Protein AF-A0A958MEL2-F1 (afdb_monomer_lite)

pLDDT: mean 71.87, std 17.43, range [33.09, 93.06]

Secondary structure (DSSP, 8-state):
---------------------PPPTTEEEE-EEEEEEEEEEE---PPTT--PPPEEEEEEEEEESS--SEEEEEEEEEEETTTTEEEEEEEEEEE--TT------SSPPEEEEEEEEEEB---GGGEEEEETTS--EEPPEEPTT--

Radius of gyration: 22.07 Å; chains: 1; bounding box: 45×79×51 Å

Foldseek 3Di:
DDDDDDDDDPPPPPPPPPPDDDDDPQKDWWWFDDWAKEKAFAFDDDDPPDDGATFIKIKIKTFTPDQAPDKDKDWDWDADPVLRAIEIEITIMGRGDPPNDPRDPPDGDMDIDIDTRGGDDDDQQRYWYHTPPDPDIDGHDYDVHPD

Sequence (147 aa):
MKILIATLTILMSLSAFANNIPFEDGEFAMYATSGKAETFYKVPNCPAGSVCGAATTLTLTFNAGGCLDRVVTFDKVTYDYGEQIFNVYVTALNIQNKDSLVANCFAMPMVTKDIVLGQGYIPNEKVLVHFIGTNVVMTPQAGPGLN

Structure (mmCIF, N/CA/C/O backbone):
data_AF-A0A958MEL2-F1
#
_entry.id   AF-A0A958MEL2-F1
#
loop_
_atom_site.group_PDB
_atom_site.id
_atom_site.type_symbol
_atom_site.label_atom_id
_atom_site.label_alt_id
_atom_site.label_comp_id
_atom_site.label_asym_id
_atom_site.label_entity_id
_atom_site.label_seq_id
_atom_site.pdbx_PDB_ins_code
_atom_site.Cartn_x
_atom_site.Cartn_y
_atom_site.Cartn_z
_atom_site.occupancy
_atom_site.B_iso_or_equiv
_atom_site.auth_seq_id
_atom_site.auth_comp_id
_atom_site.auth_asym_id
_atom_site.auth_atom_id
_atom_site.pdbx_PDB_model_num
ATOM 1 N N . MET A 1 1 ? 2.336 64.802 25.767 1.00 36.34 1 MET A N 1
ATOM 2 C CA . MET A 1 1 ? 2.119 64.307 24.392 1.00 36.34 1 MET A CA 1
ATOM 3 C C . MET A 1 1 ? 2.005 62.788 24.462 1.00 36.34 1 MET A C 1
ATOM 5 O O . MET A 1 1 ? 2.990 62.140 24.779 1.00 36.34 1 MET A O 1
ATOM 9 N N . LYS A 1 2 ? 0.793 62.238 24.321 1.00 40.78 2 LYS A N 1
ATOM 10 C CA . LYS A 1 2 ? 0.514 60.793 24.292 1.00 40.78 2 LYS A CA 1
ATOM 11 C C . LYS A 1 2 ? 0.107 60.458 22.861 1.00 40.78 2 LYS A C 1
ATOM 13 O O . LYS A 1 2 ? -0.881 61.016 22.400 1.00 40.78 2 LYS A O 1
ATOM 18 N N . ILE A 1 3 ? 0.840 59.587 22.177 1.00 47.62 3 ILE A N 1
ATOM 19 C CA . ILE A 1 3 ? 0.375 58.981 20.926 1.00 47.62 3 ILE A CA 1
ATOM 20 C C . ILE A 1 3 ? 0.541 57.473 21.097 1.00 47.62 3 ILE A C 1
ATOM 22 O O . ILE A 1 3 ? 1.645 56.942 21.030 1.00 47.62 3 ILE A O 1
ATOM 26 N N . LEU A 1 4 ? -0.580 56.819 21.415 1.00 49.41 4 LEU A N 1
ATOM 27 C CA . LEU A 1 4 ? -0.762 55.383 21.249 1.00 49.41 4 LEU A CA 1
ATOM 28 C C . LEU A 1 4 ? -0.753 55.093 19.744 1.00 49.41 4 LEU A C 1
ATOM 30 O O . LEU A 1 4 ? -1.585 55.639 19.024 1.00 49.41 4 LEU A O 1
ATOM 34 N N . ILE A 1 5 ? 0.130 54.212 19.280 1.00 55.22 5 ILE A N 1
ATOM 35 C CA . ILE A 1 5 ? -0.001 53.582 17.964 1.00 55.22 5 ILE A CA 1
ATOM 36 C C . ILE A 1 5 ? -0.428 52.144 18.232 1.00 55.22 5 ILE A C 1
ATOM 38 O O . ILE A 1 5 ? 0.349 51.333 18.731 1.00 55.22 5 ILE A O 1
ATOM 42 N N . ALA A 1 6 ? -1.708 51.878 17.983 1.00 54.38 6 ALA A N 1
ATOM 43 C CA . ALA A 1 6 ? -2.306 50.563 18.106 1.00 54.38 6 ALA A CA 1
ATOM 44 C C . ALA A 1 6 ? -1.859 49.679 16.935 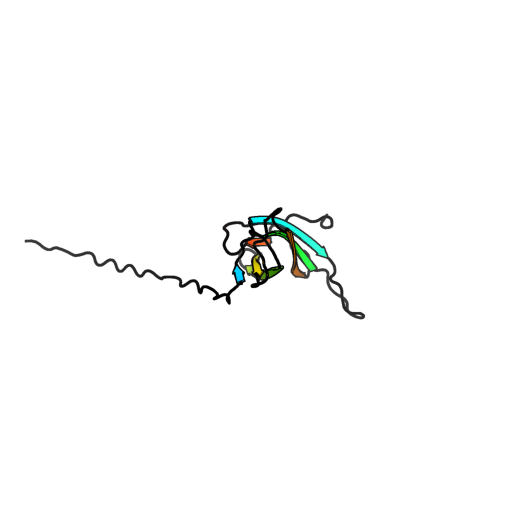1.00 54.38 6 ALA A C 1
ATOM 46 O O . ALA A 1 6 ? -2.044 50.007 15.764 1.00 54.38 6 ALA A O 1
ATOM 47 N N . THR A 1 7 ? -1.263 48.554 17.298 1.00 54.12 7 THR A N 1
ATOM 48 C CA . THR A 1 7 ? -0.967 47.376 16.491 1.00 54.12 7 THR A CA 1
ATOM 49 C C . THR A 1 7 ? -2.245 46.822 15.855 1.00 54.12 7 THR A C 1
ATOM 51 O O . THR A 1 7 ? -3.162 46.418 16.566 1.00 54.12 7 THR A O 1
ATOM 54 N N . LEU A 1 8 ? -2.294 46.757 14.521 1.00 46.03 8 LEU A N 1
ATOM 55 C CA . LEU A 1 8 ? -3.329 46.033 13.777 1.00 46.03 8 LEU A CA 1
ATOM 56 C C . LEU A 1 8 ? -2.683 44.840 13.062 1.00 46.03 8 LEU A C 1
ATOM 58 O O . LEU A 1 8 ? -2.354 44.889 11.880 1.00 46.03 8 LEU A O 1
ATOM 62 N N . THR A 1 9 ? -2.446 43.771 13.817 1.00 53.00 9 THR A N 1
ATOM 63 C CA . THR A 1 9 ? -2.054 42.460 13.293 1.00 53.00 9 THR A CA 1
ATOM 64 C C . THR A 1 9 ? -3.294 41.787 12.710 1.00 53.00 9 THR A C 1
ATOM 66 O O . THR A 1 9 ? -4.156 41.305 13.442 1.00 53.00 9 THR A O 1
ATOM 69 N N . ILE A 1 10 ? -3.404 41.762 11.383 1.00 50.97 10 ILE A N 1
ATOM 70 C CA . ILE A 1 10 ? -4.436 40.993 10.683 1.00 50.97 10 ILE A CA 1
ATOM 71 C C . ILE A 1 10 ? -3.984 39.524 10.674 1.00 50.97 10 ILE A C 1
ATOM 73 O O . ILE A 1 10 ? -3.216 39.103 9.811 1.00 50.97 10 ILE A O 1
ATOM 77 N N . LEU A 1 11 ? -4.435 38.743 11.661 1.00 46.75 11 LEU A N 1
ATOM 78 C CA . LEU A 1 11 ? -4.392 37.280 11.605 1.00 46.75 11 LEU A CA 1
ATOM 79 C C . LEU A 1 11 ? -5.500 36.813 10.649 1.00 46.75 11 LEU A C 1
ATOM 81 O O . LEU A 1 11 ? -6.657 36.685 11.043 1.00 46.75 11 LEU A O 1
ATOM 85 N N . MET A 1 12 ? -5.162 36.564 9.385 1.00 51.31 12 MET A N 1
ATOM 86 C CA . MET A 1 12 ? -6.011 35.752 8.512 1.00 51.31 12 MET A CA 1
ATOM 87 C C . MET A 1 12 ? -5.748 34.281 8.831 1.00 51.31 12 MET A C 1
ATOM 89 O O . MET A 1 12 ? -4.825 33.664 8.303 1.00 51.31 12 MET A O 1
ATOM 93 N N . SER A 1 13 ? -6.552 33.718 9.727 1.00 45.28 13 SER 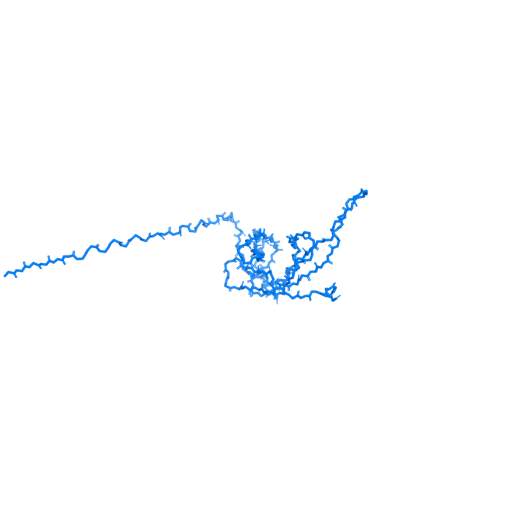A N 1
ATOM 94 C CA . SER A 1 13 ? -6.670 32.276 9.907 1.00 45.28 13 SER A CA 1
ATOM 95 C C . SER A 1 13 ? -7.370 31.685 8.681 1.00 45.28 13 SER A C 1
ATOM 97 O O . SER A 1 13 ? -8.595 31.655 8.593 1.00 45.28 13 SER A O 1
ATOM 99 N N . LEU A 1 14 ? -6.578 31.207 7.720 1.00 47.94 14 LEU A N 1
ATOM 100 C CA . LEU A 1 14 ? -7.022 30.240 6.718 1.00 47.94 14 LEU A CA 1
ATOM 101 C C . LEU A 1 14 ? -7.422 28.956 7.458 1.00 47.94 14 LEU A C 1
ATOM 103 O O . LEU A 1 14 ? -6.592 28.086 7.712 1.00 47.94 14 LEU A O 1
ATOM 107 N N . SER A 1 15 ? -8.688 28.841 7.851 1.00 47.88 15 SER A N 1
ATOM 108 C CA . SER A 1 15 ? -9.252 27.559 8.254 1.00 47.88 15 SER A CA 1
ATOM 109 C C . SER A 1 15 ? -9.337 26.688 7.003 1.00 47.88 15 SER A C 1
ATOM 111 O O . SER A 1 15 ? -10.230 26.858 6.173 1.00 47.88 15 SER A O 1
ATOM 113 N N . ALA A 1 16 ? -8.378 25.777 6.847 1.00 38.94 16 ALA A N 1
ATOM 114 C CA . ALA A 1 16 ? -8.520 24.647 5.946 1.00 38.94 16 ALA A CA 1
ATOM 115 C C . ALA A 1 16 ? -9.743 23.850 6.415 1.00 38.94 16 ALA A C 1
ATOM 117 O O . ALA A 1 16 ? -9.689 23.136 7.416 1.00 38.94 16 ALA A O 1
ATOM 118 N N . PHE A 1 17 ? -10.873 24.031 5.737 1.00 39.72 17 PHE A N 1
ATOM 119 C CA . PHE A 1 17 ? -12.044 23.197 5.948 1.00 39.72 17 PHE A CA 1
ATOM 120 C C . PHE A 1 17 ? -11.705 21.809 5.406 1.00 39.72 17 PHE A C 1
ATOM 122 O O . PHE A 1 17 ? -11.738 21.564 4.201 1.00 39.72 17 PHE A O 1
ATOM 129 N N . ALA A 1 18 ? -11.316 20.910 6.306 1.00 35.16 18 ALA A N 1
ATOM 130 C CA . ALA A 1 18 ? -11.341 19.488 6.031 1.00 35.16 18 ALA A CA 1
ATOM 131 C C . ALA A 1 18 ? -12.807 19.121 5.770 1.00 35.16 18 ALA A C 1
ATOM 133 O O . ALA A 1 18 ? -13.639 19.180 6.675 1.00 35.16 18 ALA A O 1
ATOM 134 N N . ASN A 1 19 ? -13.144 18.825 4.514 1.00 33.09 19 ASN A N 1
ATOM 135 C CA . ASN A 1 19 ? -14.449 18.277 4.176 1.00 33.09 19 ASN A CA 1
ATOM 136 C C . ASN A 1 19 ? -14.554 16.911 4.854 1.00 33.09 19 ASN A C 1
ATOM 138 O O . ASN A 1 19 ? -13.961 15.935 4.395 1.00 33.09 19 ASN A O 1
ATOM 142 N N . ASN A 1 20 ? -15.271 16.862 5.973 1.00 36.00 20 ASN A N 1
ATOM 143 C CA . ASN A 1 20 ? -15.660 15.604 6.585 1.00 36.00 20 ASN A CA 1
ATOM 144 C C . ASN A 1 20 ? -16.576 14.889 5.591 1.00 36.00 20 ASN A C 1
ATOM 146 O O . ASN A 1 20 ? -17.577 15.457 5.159 1.00 36.00 20 ASN A O 1
ATOM 150 N N . ILE A 1 21 ? -16.201 13.676 5.195 1.00 44.84 21 ILE A N 1
ATOM 151 C CA . ILE A 1 21 ? -17.038 12.814 4.362 1.00 44.84 21 ILE A CA 1
ATOM 152 C C . ILE A 1 21 ? -18.206 12.370 5.256 1.00 44.84 21 ILE A C 1
ATOM 154 O O . ILE A 1 21 ? -17.948 11.714 6.267 1.00 44.84 21 ILE A O 1
ATOM 158 N N . PRO A 1 22 ? -19.459 12.777 4.975 1.00 38.78 22 PRO A N 1
ATOM 159 C CA . PRO A 1 22 ? -20.600 12.321 5.750 1.00 38.78 22 PRO A CA 1
ATOM 160 C C . PRO A 1 22 ? -20.830 10.843 5.432 1.00 38.78 22 PRO A C 1
ATOM 162 O O . PRO A 1 22 ? -21.047 10.479 4.278 1.00 38.78 22 PRO A O 1
ATOM 165 N N . PHE A 1 23 ? -20.744 10.004 6.453 1.00 45.75 23 PHE A N 1
ATOM 166 C CA . PHE A 1 23 ? -21.077 8.590 6.372 1.00 45.75 23 PHE A CA 1
ATOM 167 C C . PHE A 1 23 ? -22.559 8.410 6.725 1.00 45.75 23 PHE A C 1
ATOM 169 O O . PHE A 1 23 ? -23.040 9.045 7.668 1.00 45.75 23 PHE A O 1
ATOM 176 N N . GLU A 1 24 ? -23.290 7.604 5.949 1.00 48.44 24 GLU A N 1
ATOM 177 C CA . GLU A 1 24 ? -24.659 7.204 6.304 1.00 48.44 24 GLU A CA 1
ATOM 178 C C . GLU A 1 24 ? -24.642 6.400 7.619 1.00 48.44 24 GLU A C 1
ATOM 180 O O . GLU A 1 24 ? -23.622 5.805 7.980 1.00 48.44 24 GLU A O 1
ATOM 185 N N . ASP A 1 25 ? -25.756 6.408 8.359 1.00 46.25 25 ASP A N 1
ATOM 186 C CA . ASP A 1 25 ? -25.884 5.737 9.659 1.00 46.25 25 ASP A CA 1
ATOM 187 C C . ASP A 1 25 ? -25.348 4.286 9.609 1.00 46.25 25 ASP A C 1
ATOM 189 O O . ASP A 1 25 ? -25.970 3.401 9.020 1.00 46.25 25 ASP A O 1
ATOM 193 N N . GLY A 1 26 ? -24.195 4.040 10.248 1.00 54.06 26 GLY A N 1
ATOM 194 C CA . GLY A 1 26 ? -23.557 2.717 10.359 1.00 54.06 26 GLY A CA 1
ATOM 195 C C . GLY A 1 26 ? -22.143 2.603 9.771 1.00 54.06 26 GLY A C 1
ATOM 196 O O . GLY A 1 26 ? -21.427 1.649 10.078 1.00 54.06 26 GLY A O 1
ATOM 197 N N . GLU A 1 27 ? -21.677 3.573 8.986 1.00 53.22 27 GLU A N 1
ATOM 198 C CA . GLU A 1 27 ? -20.309 3.555 8.455 1.00 53.22 27 GLU A CA 1
ATOM 199 C C . GLU A 1 27 ? -19.357 4.354 9.360 1.00 53.22 27 GLU A C 1
ATOM 201 O O . GLU A 1 27 ? -19.456 5.572 9.505 1.00 53.22 27 GLU A O 1
ATOM 206 N N . PHE A 1 28 ? -18.405 3.661 9.990 1.00 55.94 28 PHE A N 1
ATOM 207 C CA . PHE A 1 28 ? -17.366 4.289 10.805 1.00 55.94 28 PHE A CA 1
ATOM 208 C C . PHE A 1 28 ? -16.025 4.180 10.083 1.00 55.94 28 PHE A C 1
ATOM 210 O O . PHE A 1 28 ? -15.550 3.083 9.773 1.00 55.94 28 PHE A O 1
ATOM 217 N N . ALA A 1 29 ? -15.380 5.321 9.835 1.00 52.22 29 ALA A N 1
ATOM 218 C CA . ALA A 1 29 ? -14.023 5.331 9.308 1.00 52.22 29 ALA A CA 1
ATOM 219 C C . ALA A 1 29 ? -13.067 4.658 10.300 1.00 52.22 29 ALA A C 1
ATOM 221 O O . ALA A 1 29 ? -13.028 5.024 11.477 1.00 52.22 29 ALA A O 1
ATOM 222 N N . MET A 1 30 ? -12.298 3.675 9.827 1.00 60.56 30 MET A N 1
ATOM 223 C CA . MET A 1 30 ? -11.225 3.079 10.613 1.00 60.56 30 MET A CA 1
ATOM 224 C C . MET A 1 30 ? -9.880 3.602 10.146 1.00 60.56 30 MET A C 1
ATOM 226 O O . MET A 1 30 ? -9.670 4.016 9.007 1.00 60.56 30 MET A O 1
ATOM 230 N N . TYR A 1 31 ? -8.931 3.518 11.060 1.00 62.66 31 TYR A N 1
ATOM 231 C CA . TYR A 1 31 ? -7.550 3.848 10.790 1.00 62.66 31 TYR A CA 1
ATOM 232 C C . TYR A 1 31 ? -6.746 2.553 10.838 1.00 62.66 31 TYR A C 1
ATOM 234 O O . TYR A 1 31 ? -6.975 1.691 11.693 1.00 62.66 31 TYR A O 1
ATOM 242 N N . ALA A 1 32 ? -5.826 2.384 9.894 1.00 65.25 32 ALA A N 1
ATOM 243 C CA . ALA A 1 32 ? -4.859 1.301 9.978 1.00 65.25 32 ALA A CA 1
ATOM 244 C C . ALA A 1 32 ? -3.930 1.576 11.166 1.00 65.25 32 ALA A C 1
ATOM 246 O O . ALA A 1 32 ? -3.405 2.679 11.298 1.00 65.25 32 ALA A O 1
ATOM 247 N N . THR A 1 33 ? -3.742 0.599 12.049 1.00 64.56 33 THR A N 1
ATOM 248 C CA . THR A 1 33 ? -2.980 0.806 13.294 1.00 64.56 33 THR A CA 1
ATOM 249 C C . THR A 1 33 ? -1.524 0.376 13.164 1.00 64.56 33 THR A C 1
ATOM 251 O O . THR A 1 33 ? -0.639 0.951 13.790 1.00 64.56 33 THR A O 1
ATOM 254 N N . SER A 1 34 ? -1.267 -0.651 12.357 1.00 68.19 34 SER A N 1
ATOM 255 C CA . SER A 1 34 ? 0.057 -1.222 12.101 1.00 68.19 34 SER A CA 1
ATOM 256 C C . SER A 1 34 ? -0.001 -2.102 10.859 1.00 68.19 34 SER A C 1
ATOM 258 O O . SER A 1 34 ? -1.068 -2.607 10.512 1.00 68.19 34 SER A O 1
ATOM 260 N N . GLY A 1 35 ? 1.130 -2.328 10.197 1.00 75.44 35 GLY A N 1
ATOM 261 C CA . GLY A 1 35 ? 1.169 -3.209 9.040 1.00 75.44 35 GLY A CA 1
ATOM 262 C C . GLY A 1 35 ? 2.572 -3.521 8.555 1.00 75.44 35 GLY A C 1
ATOM 263 O O . GLY A 1 35 ? 3.563 -3.186 9.199 1.00 75.44 35 GLY A O 1
ATOM 264 N N . LYS A 1 36 ? 2.626 -4.181 7.405 1.00 85.69 36 LYS A N 1
ATOM 265 C CA . LYS A 1 36 ? 3.809 -4.487 6.616 1.00 85.69 36 LYS A CA 1
ATOM 266 C C . LYS A 1 36 ? 3.521 -4.103 5.168 1.00 85.69 36 LYS A C 1
ATOM 268 O O . LYS A 1 36 ? 2.431 -4.361 4.656 1.00 85.69 36 LYS A O 1
ATOM 273 N N . ALA A 1 37 ? 4.509 -3.495 4.528 1.00 87.38 37 ALA A N 1
ATOM 274 C CA . ALA A 1 37 ? 4.476 -3.144 3.122 1.00 87.38 37 ALA A CA 1
ATOM 275 C C . ALA A 1 37 ? 5.609 -3.878 2.408 1.00 87.38 37 ALA A C 1
ATOM 277 O O . ALA A 1 37 ? 6.758 -3.825 2.844 1.00 87.38 37 ALA A O 1
ATOM 278 N N . GLU A 1 38 ? 5.289 -4.561 1.319 1.00 89.94 38 GLU A N 1
ATOM 279 C CA . GLU A 1 38 ? 6.258 -5.281 0.499 1.00 89.94 38 GLU A CA 1
ATOM 280 C C . GLU A 1 38 ? 6.015 -4.959 -0.962 1.00 89.94 38 GLU A C 1
ATOM 282 O O . GLU A 1 38 ? 4.873 -4.897 -1.409 1.00 89.94 38 GLU A O 1
ATOM 287 N N . THR A 1 39 ? 7.080 -4.767 -1.723 1.00 87.00 39 THR A N 1
ATOM 288 C CA . THR A 1 39 ? 6.966 -4.611 -3.175 1.00 87.00 39 THR A CA 1
ATOM 289 C C . THR A 1 39 ? 7.503 -5.846 -3.866 1.00 87.00 39 THR A C 1
ATOM 291 O O . THR A 1 39 ? 8.471 -6.466 -3.427 1.00 87.00 39 THR A O 1
ATOM 294 N N . PHE A 1 40 ? 6.830 -6.213 -4.947 1.00 86.94 40 PHE A N 1
ATOM 295 C CA . PHE A 1 40 ? 7.146 -7.370 -5.761 1.00 86.94 40 PHE A CA 1
ATOM 296 C C . PHE A 1 40 ? 7.068 -6.985 -7.223 1.00 86.94 40 PHE A C 1
ATOM 298 O O . PHE A 1 40 ? 6.188 -6.225 -7.637 1.00 86.94 40 PHE A O 1
ATOM 305 N N . TYR A 1 41 ? 7.940 -7.580 -8.021 1.00 84.12 41 TYR A N 1
ATOM 306 C CA . TYR A 1 41 ? 7.844 -7.496 -9.464 1.00 84.12 41 TYR A CA 1
ATOM 307 C C . TYR A 1 41 ? 7.079 -8.712 -9.980 1.00 84.12 41 TYR A C 1
ATOM 309 O O . TYR A 1 41 ? 7.561 -9.840 -9.877 1.00 84.12 41 TYR A O 1
ATOM 317 N N . LYS A 1 42 ? 5.862 -8.501 -10.496 1.00 81.25 42 LYS A N 1
ATOM 318 C CA . LYS A 1 42 ? 5.035 -9.582 -11.049 1.00 81.25 42 LYS A CA 1
ATOM 319 C C . LYS A 1 42 ? 4.495 -9.227 -12.423 1.00 81.25 42 LYS A C 1
ATOM 321 O O . LYS A 1 42 ? 4.137 -8.084 -12.695 1.00 81.25 42 LYS A O 1
ATOM 326 N N . VAL A 1 43 ? 4.401 -10.229 -13.291 1.00 80.88 43 VAL A N 1
ATOM 327 C CA . VAL A 1 43 ? 3.602 -10.120 -14.515 1.00 80.88 43 VAL A CA 1
ATOM 328 C C . VAL A 1 43 ? 2.134 -10.247 -14.099 1.00 80.88 43 VAL A C 1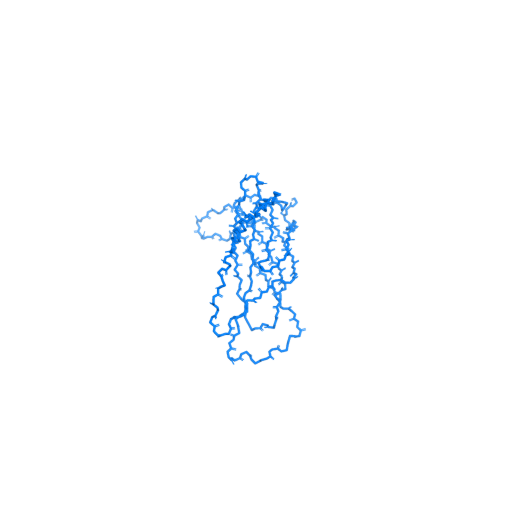
ATOM 330 O O . VAL A 1 43 ? 1.783 -11.249 -13.472 1.00 80.88 43 VAL A O 1
ATOM 333 N N . PRO A 1 44 ? 1.277 -9.244 -14.359 1.00 74.81 44 PRO A N 1
ATOM 334 C CA . PRO A 1 44 ? -0.135 -9.343 -14.012 1.00 74.81 44 PRO A CA 1
ATOM 335 C C . PRO A 1 44 ? -0.822 -10.428 -14.853 1.00 74.81 44 PRO A C 1
ATOM 337 O O . PRO A 1 44 ? -0.369 -10.761 -15.948 1.00 74.81 44 PRO A O 1
ATOM 340 N N . ASN A 1 45 ? -1.943 -10.959 -14.359 1.00 79.44 45 ASN A N 1
ATOM 341 C CA . ASN A 1 45 ? -2.763 -11.889 -15.135 1.00 79.44 45 ASN A CA 1
ATOM 342 C C . ASN A 1 45 ? -3.341 -11.163 -16.357 1.00 79.44 45 ASN A C 1
ATOM 344 O O . ASN A 1 45 ? -4.201 -10.291 -16.222 1.00 79.44 45 ASN A O 1
ATOM 348 N N . CYS A 1 46 ? -2.861 -11.526 -17.543 1.00 77.69 46 CYS A N 1
ATOM 349 C CA . CYS A 1 46 ? -3.305 -10.950 -18.806 1.00 77.69 46 CYS A CA 1
ATOM 350 C C . CYS A 1 46 ? -4.493 -11.719 -19.384 1.00 77.69 46 CYS A C 1
ATOM 352 O O . CYS A 1 46 ? -4.534 -12.948 -19.273 1.00 77.69 46 CYS A O 1
ATOM 354 N N . PRO A 1 47 ? -5.409 -11.041 -20.094 1.00 85.50 47 PRO A N 1
ATOM 355 C CA . PRO A 1 47 ? -6.351 -11.708 -20.983 1.00 85.50 47 PRO A CA 1
ATOM 356 C C . PRO A 1 47 ? -5.627 -12.567 -22.029 1.00 85.50 47 PRO A C 1
ATOM 358 O O . PRO A 1 47 ? -4.519 -12.243 -22.467 1.00 85.50 47 PRO A O 1
ATOM 361 N N . ALA A 1 48 ? -6.279 -13.643 -22.472 1.00 85.19 48 ALA A N 1
ATOM 362 C CA . ALA A 1 48 ? -5.743 -14.503 -23.522 1.00 85.19 48 ALA A CA 1
ATOM 363 C C . ALA A 1 48 ? -5.439 -13.693 -24.799 1.00 85.19 48 ALA A C 1
ATOM 365 O O . ALA A 1 48 ? -6.246 -12.873 -25.232 1.00 85.19 48 ALA A O 1
ATOM 366 N N . GLY A 1 49 ? -4.262 -13.918 -25.391 1.00 86.19 49 GLY A N 1
ATOM 367 C CA . GLY A 1 49 ? -3.800 -13.203 -26.589 1.00 86.19 49 GLY A CA 1
ATOM 368 C C . GLY A 1 49 ? -3.142 -11.841 -26.330 1.00 86.19 49 GLY A C 1
ATOM 369 O O . GLY A 1 49 ? -2.732 -11.189 -27.285 1.00 86.19 49 GLY A O 1
ATOM 370 N N . SER A 1 50 ? -3.010 -11.414 -25.069 1.00 86.88 50 SER A N 1
ATOM 371 C CA . SER A 1 50 ? -2.302 -10.182 -24.692 1.00 86.88 50 SER A CA 1
ATOM 372 C C . SER A 1 50 ? -0.929 -10.471 -24.083 1.00 86.88 50 SER A C 1
ATOM 374 O O . SER A 1 50 ? -0.739 -11.478 -23.403 1.00 86.88 50 SER A O 1
ATOM 376 N N . VAL A 1 51 ? 0.017 -9.550 -24.279 1.00 80.88 51 VAL A N 1
ATOM 377 C CA . VAL A 1 51 ? 1.314 -9.539 -23.586 1.00 80.88 51 VAL A CA 1
ATOM 378 C C . VAL A 1 51 ? 1.274 -8.429 -22.541 1.00 80.88 51 VAL A C 1
ATOM 380 O O . VAL A 1 51 ? 1.164 -7.261 -22.909 1.00 80.88 51 VAL A O 1
ATOM 383 N N . CYS A 1 52 ? 1.365 -8.763 -21.252 1.00 80.44 52 CYS A N 1
ATOM 384 C CA . CYS A 1 52 ? 1.572 -7.741 -20.225 1.00 80.44 52 CYS A CA 1
ATOM 385 C C . CYS A 1 52 ? 3.051 -7.595 -19.911 1.00 80.44 52 CYS A C 1
ATOM 387 O O . CYS A 1 52 ? 3.769 -8.579 -19.730 1.00 80.44 52 CYS A O 1
ATOM 389 N N . GLY A 1 53 ? 3.476 -6.343 -19.773 1.00 81.19 53 GLY A N 1
ATOM 390 C CA . GL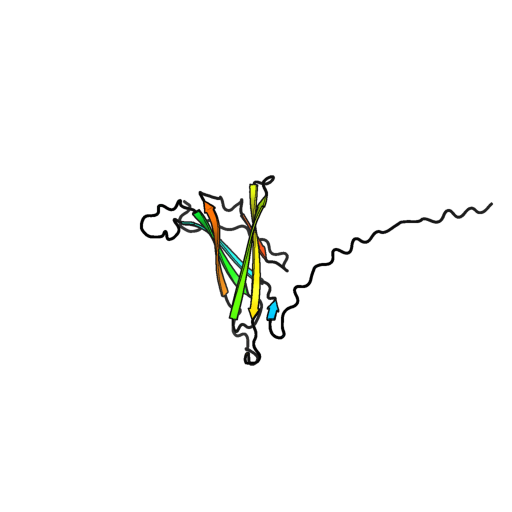Y A 1 53 ? 4.727 -6.033 -19.106 1.00 81.19 53 GLY A CA 1
ATOM 391 C C . GLY A 1 53 ? 4.642 -6.403 -17.630 1.00 81.19 53 GLY A C 1
ATOM 392 O O . GLY A 1 53 ? 3.575 -6.330 -17.013 1.00 81.19 53 GLY A O 1
ATOM 393 N N . ALA A 1 54 ? 5.777 -6.792 -17.061 1.00 85.31 54 ALA A N 1
ATOM 394 C CA . ALA A 1 54 ? 5.876 -6.924 -15.621 1.00 85.31 54 ALA A CA 1
ATOM 395 C C . ALA A 1 54 ? 5.696 -5.552 -14.952 1.00 85.31 54 ALA A C 1
ATOM 397 O O . ALA A 1 54 ? 6.121 -4.509 -15.463 1.00 85.31 54 ALA A O 1
ATOM 398 N N . ALA A 1 55 ? 5.004 -5.573 -13.821 1.00 88.06 55 ALA A N 1
ATOM 399 C CA . ALA A 1 55 ? 4.620 -4.397 -13.073 1.00 88.06 55 ALA A CA 1
ATOM 400 C C . ALA A 1 55 ? 5.082 -4.536 -11.626 1.00 88.06 55 ALA A C 1
ATOM 402 O O . ALA A 1 55 ? 5.025 -5.621 -11.035 1.00 88.06 55 ALA A O 1
ATOM 403 N N . THR A 1 56 ? 5.505 -3.421 -11.039 1.00 90.00 56 THR A N 1
ATOM 404 C CA . THR A 1 56 ? 5.751 -3.388 -9.601 1.00 90.00 56 THR A CA 1
ATOM 405 C C . THR A 1 56 ? 4.412 -3.313 -8.880 1.00 90.00 56 THR A C 1
ATOM 407 O O . THR A 1 56 ? 3.598 -2.418 -9.118 1.00 90.00 56 THR A O 1
ATOM 410 N N . THR A 1 57 ? 4.178 -4.283 -8.003 1.00 91.00 57 THR A N 1
ATOM 411 C CA . THR A 1 57 ? 3.006 -4.348 -7.134 1.00 91.00 57 THR A CA 1
ATOM 412 C C . THR A 1 57 ? 3.440 -4.181 -5.692 1.00 91.00 57 THR A C 1
ATOM 414 O O . THR A 1 57 ? 4.310 -4.900 -5.210 1.00 91.00 57 THR A O 1
ATOM 417 N N . LEU A 1 58 ? 2.795 -3.257 -4.998 1.00 91.25 58 LEU A N 1
ATOM 418 C CA . LEU A 1 58 ? 2.878 -3.084 -3.562 1.00 91.25 58 LEU A CA 1
ATOM 419 C C . LEU A 1 58 ? 1.802 -3.948 -2.897 1.00 91.25 58 LEU A C 1
ATOM 421 O O . LEU A 1 58 ? 0.613 -3.744 -3.123 1.00 91.25 58 LEU A O 1
ATOM 425 N N . THR A 1 59 ? 2.219 -4.903 -2.078 1.00 92.25 59 THR A N 1
ATOM 426 C CA . THR A 1 59 ? 1.346 -5.675 -1.192 1.00 92.25 59 THR A CA 1
ATOM 427 C C . THR A 1 59 ? 1.389 -5.046 0.190 1.00 92.25 59 THR A C 1
ATOM 429 O O . THR A 1 59 ? 2.444 -4.952 0.822 1.00 92.25 59 THR A O 1
ATOM 432 N N . LEU A 1 60 ? 0.234 -4.605 0.665 1.00 90.25 60 LEU A N 1
ATOM 433 C CA . LEU A 1 60 ? 0.054 -4.045 1.996 1.00 90.25 60 LEU A CA 1
ATOM 434 C C . LEU A 1 60 ? -0.722 -5.029 2.840 1.00 90.25 60 LEU A C 1
ATOM 436 O O . LEU A 1 60 ? -1.791 -5.468 2.435 1.00 90.25 60 LEU A O 1
ATOM 440 N N . THR A 1 61 ? -0.208 -5.342 4.021 1.00 89.38 61 THR A N 1
ATOM 441 C CA . THR A 1 61 ? -0.923 -6.128 5.026 1.00 89.38 61 THR A CA 1
ATOM 442 C C . THR A 1 61 ? -0.974 -5.328 6.312 1.00 89.38 61 THR A C 1
ATOM 444 O O . THR A 1 61 ? 0.073 -5.010 6.864 1.00 89.38 61 THR A O 1
ATOM 447 N N . PHE A 1 62 ? -2.159 -4.965 6.790 1.00 84.88 62 PHE A N 1
ATOM 448 C CA . PHE A 1 62 ? -2.301 -4.108 7.966 1.00 84.88 62 PHE A CA 1
ATOM 449 C C . PHE A 1 62 ? -3.469 -4.524 8.852 1.00 84.88 62 PHE A C 1
ATOM 451 O O . PHE A 1 62 ? -4.436 -5.129 8.396 1.00 84.88 62 PHE A O 1
ATOM 458 N N . ASN A 1 63 ? -3.372 -4.179 10.129 1.00 78.12 63 ASN A N 1
ATOM 459 C CA . ASN A 1 63 ? -4.436 -4.361 11.101 1.00 78.12 63 ASN A CA 1
ATOM 460 C C . ASN A 1 63 ? -5.392 -3.166 11.026 1.00 78.12 63 ASN A C 1
ATOM 462 O O . ASN A 1 63 ? -4.969 -2.013 11.170 1.00 78.12 63 ASN A O 1
ATOM 466 N N . ALA A 1 64 ? -6.676 -3.432 10.795 1.00 74.31 64 ALA A N 1
ATOM 467 C CA . ALA A 1 64 ? -7.707 -2.404 10.842 1.00 74.31 64 ALA A CA 1
ATOM 468 C C . ALA A 1 64 ? -8.113 -2.154 12.303 1.00 74.31 64 ALA A C 1
ATOM 470 O O . ALA A 1 64 ? -8.407 -3.091 13.046 1.00 74.31 64 ALA A O 1
ATOM 471 N N . GLY A 1 65 ? -8.103 -0.891 12.735 1.00 64.81 65 GLY A N 1
ATOM 472 C CA . GLY A 1 65 ? -8.507 -0.527 14.089 1.00 64.81 65 GLY A CA 1
ATOM 473 C C . GLY A 1 65 ? -10.020 -0.624 14.270 1.00 64.81 65 GLY A C 1
ATOM 474 O O . GLY A 1 65 ? -10.729 0.301 13.891 1.00 64.81 65 GLY A O 1
ATOM 475 N N . GLY A 1 66 ? -10.506 -1.714 14.869 1.00 60.97 66 GLY A N 1
ATOM 476 C CA . GLY A 1 66 ? -11.917 -1.882 15.232 1.00 60.97 66 GLY A CA 1
ATOM 477 C C . GLY A 1 66 ? -12.382 -3.339 15.258 1.00 60.97 66 GLY A C 1
ATOM 478 O O . GLY A 1 66 ? -11.649 -4.247 14.865 1.00 60.97 66 GLY A O 1
ATOM 479 N N . CYS A 1 67 ? -13.617 -3.554 15.721 1.00 58.44 67 CYS A N 1
ATOM 480 C CA . CYS A 1 67 ? -14.306 -4.842 15.608 1.00 58.44 67 CYS A CA 1
ATOM 481 C C . CYS A 1 67 ? -15.057 -4.846 14.287 1.00 58.44 67 CYS A C 1
ATOM 483 O O . CYS A 1 67 ? -15.841 -3.934 14.015 1.00 58.44 67 CYS A O 1
ATOM 485 N N . LEU A 1 68 ? -14.756 -5.821 13.439 1.00 62.00 68 LEU A N 1
ATOM 486 C CA . LEU A 1 68 ? -15.278 -5.843 12.085 1.00 62.00 68 LEU A CA 1
ATOM 487 C C . LEU A 1 68 ? -16.460 -6.766 11.918 1.00 62.00 68 LEU A C 1
ATOM 489 O O . LEU A 1 68 ? -16.434 -7.900 12.390 1.00 62.00 68 LEU A O 1
ATOM 493 N N . ASP A 1 69 ? -17.367 -6.304 11.068 1.00 57.34 69 ASP A N 1
ATOM 494 C CA . ASP A 1 69 ? -18.211 -7.168 10.252 1.00 57.34 69 ASP A CA 1
ATOM 495 C C . ASP A 1 69 ? -17.654 -7.246 8.813 1.00 57.34 69 ASP A C 1
ATOM 497 O O . ASP A 1 69 ? -17.422 -8.327 8.270 1.00 57.34 69 ASP A O 1
ATOM 501 N N . ARG A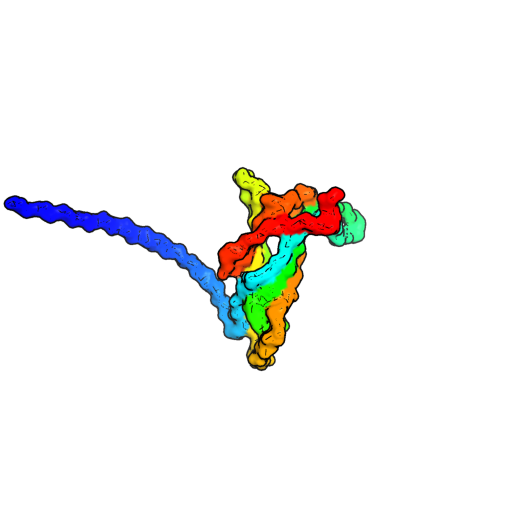 1 70 ? -17.327 -6.091 8.201 1.00 63.81 70 ARG A N 1
ATOM 502 C CA . ARG A 1 70 ? -16.792 -6.005 6.829 1.00 63.81 70 ARG A CA 1
ATOM 503 C C . ARG A 1 70 ? -15.841 -4.811 6.644 1.00 63.81 70 ARG A C 1
ATOM 505 O O . ARG A 1 70 ? -16.197 -3.687 6.988 1.00 63.81 70 ARG A O 1
ATOM 512 N N . VAL A 1 71 ? -14.660 -5.036 6.046 1.00 72.12 71 VAL A N 1
ATOM 513 C CA . VAL A 1 71 ? -13.732 -3.954 5.635 1.00 72.12 71 VAL A CA 1
ATOM 514 C C . VAL A 1 71 ? -13.902 -3.619 4.171 1.00 72.12 71 VAL A C 1
ATOM 516 O O . VAL A 1 71 ? -13.908 -4.517 3.327 1.00 72.12 71 VAL A O 1
ATOM 519 N N . VAL A 1 72 ? -13.891 -2.326 3.864 1.00 75.50 72 VAL A N 1
ATOM 520 C CA . VAL A 1 72 ? -13.594 -1.836 2.517 1.00 75.50 72 VAL A CA 1
ATOM 521 C C . VAL A 1 72 ? -12.327 -0.996 2.559 1.00 75.50 72 VAL A C 1
ATOM 523 O O . VAL A 1 72 ? -12.188 -0.118 3.407 1.00 75.50 72 VAL A O 1
ATOM 526 N N . THR A 1 73 ? -11.384 -1.284 1.664 1.00 81.75 73 THR A N 1
ATOM 527 C CA . THR A 1 73 ? -10.131 -0.533 1.543 1.00 81.75 73 THR A CA 1
ATOM 528 C C . THR A 1 73 ? -10.167 0.390 0.343 1.00 81.75 73 THR A C 1
ATOM 530 O O . THR A 1 73 ? -10.618 0.010 -0.739 1.00 81.75 73 THR A O 1
ATOM 533 N N . PHE A 1 74 ? -9.640 1.592 0.537 1.00 82.50 74 PHE A N 1
ATOM 534 C CA . PHE A 1 74 ? -9.470 2.584 -0.512 1.00 82.50 74 PHE A CA 1
ATOM 535 C C . PHE A 1 74 ? -8.001 2.958 -0.603 1.00 82.50 74 PHE A C 1
ATOM 537 O O . PHE A 1 74 ? -7.314 3.093 0.414 1.00 82.50 74 PHE A O 1
ATOM 544 N N . ASP A 1 75 ? -7.537 3.135 -1.831 1.00 89.00 75 ASP A N 1
ATOM 545 C CA . ASP A 1 75 ? -6.164 3.485 -2.133 1.00 89.00 75 ASP A CA 1
ATOM 546 C C . ASP A 1 75 ? -6.094 4.572 -3.207 1.00 89.00 75 ASP A C 1
ATOM 548 O O . ASP A 1 75 ? -6.930 4.651 -4.110 1.00 89.00 75 ASP A O 1
ATOM 552 N N . LYS A 1 76 ? -5.089 5.438 -3.083 1.00 89.19 76 LYS A N 1
ATOM 553 C CA . LYS A 1 76 ? -4.741 6.441 -4.085 1.00 89.19 76 LYS A CA 1
ATOM 554 C C . LYS A 1 76 ? -3.232 6.480 -4.245 1.00 89.19 76 LYS A C 1
ATOM 556 O O . LYS A 1 76 ? -2.511 6.748 -3.288 1.00 89.19 76 LYS A O 1
ATOM 561 N N . VAL A 1 77 ? -2.768 6.285 -5.473 1.00 92.31 77 VAL A N 1
ATOM 562 C CA . VAL A 1 77 ? -1.355 6.417 -5.835 1.00 92.31 77 VAL A CA 1
ATOM 563 C C . VAL A 1 77 ? -1.134 7.778 -6.484 1.00 92.31 77 VAL A C 1
ATOM 565 O O . VAL A 1 77 ? -1.849 8.159 -7.410 1.00 92.31 77 VAL A O 1
ATOM 568 N N . THR A 1 78 ? -0.139 8.519 -6.007 1.00 93.00 78 THR A N 1
ATOM 569 C CA . THR A 1 78 ? 0.347 9.748 -6.643 1.00 93.00 78 THR A CA 1
ATOM 570 C C . THR A 1 78 ? 1.853 9.675 -6.826 1.00 93.00 78 THR A C 1
ATOM 572 O O . THR A 1 78 ? 2.542 9.077 -6.004 1.00 93.00 78 THR A O 1
ATOM 575 N N . TYR A 1 79 ? 2.376 10.318 -7.863 1.00 92.56 79 TYR A N 1
ATOM 576 C CA . TYR A 1 79 ? 3.809 10.367 -8.127 1.00 92.56 79 TYR A CA 1
ATOM 577 C C . TYR A 1 79 ? 4.329 11.794 -7.965 1.00 92.56 79 TYR A C 1
ATOM 579 O O . TYR A 1 79 ? 3.808 12.717 -8.594 1.00 92.56 79 TYR A O 1
ATOM 587 N N . ASP A 1 80 ? 5.338 11.964 -7.115 1.00 92.06 80 ASP A N 1
ATOM 588 C CA . ASP A 1 80 ? 6.095 13.204 -6.993 1.00 92.06 80 ASP A CA 1
ATOM 589 C C . ASP A 1 80 ? 7.253 13.182 -7.996 1.00 92.06 80 ASP A C 1
ATOM 591 O O . ASP A 1 80 ? 8.193 12.397 -7.863 1.00 92.06 80 ASP A O 1
ATOM 595 N N . TYR A 1 81 ? 7.186 14.048 -9.007 1.00 89.75 81 TYR A N 1
ATOM 596 C CA . TYR A 1 81 ? 8.208 14.139 -10.051 1.00 89.75 81 TYR A CA 1
ATOM 597 C C . TYR A 1 81 ? 9.515 14.791 -9.578 1.00 89.75 81 TYR A C 1
ATOM 599 O O . TYR A 1 81 ? 10.554 14.553 -10.191 1.00 89.75 81 TYR A O 1
ATOM 607 N N . GLY A 1 82 ? 9.480 15.610 -8.524 1.00 91.00 82 GLY A N 1
ATOM 608 C CA . GLY A 1 82 ? 10.661 16.273 -7.975 1.00 91.00 82 GLY A CA 1
ATOM 609 C C . GLY A 1 82 ? 11.539 15.301 -7.193 1.00 91.00 82 GLY A C 1
ATOM 610 O O . GLY A 1 82 ? 12.741 15.218 -7.434 1.00 91.00 82 GLY A O 1
ATOM 611 N N . GLU A 1 83 ? 10.928 14.517 -6.303 1.00 89.06 83 GLU A N 1
ATOM 612 C CA . GLU A 1 83 ? 11.640 13.526 -5.476 1.00 89.06 83 GLU A CA 1
ATOM 613 C C . GLU A 1 83 ? 11.727 12.136 -6.138 1.00 89.06 83 GLU A C 1
ATOM 615 O O . GLU A 1 83 ? 12.504 11.262 -5.721 1.00 89.06 83 GLU A O 1
ATOM 620 N N . GLN A 1 84 ? 10.963 11.945 -7.217 1.00 90.19 84 GLN A N 1
ATOM 621 C CA . GLN A 1 84 ? 10.770 10.676 -7.918 1.00 90.19 84 GLN A CA 1
ATOM 622 C C . GLN A 1 84 ? 10.196 9.587 -7.001 1.00 90.19 84 GLN A C 1
ATOM 624 O O . GLN A 1 84 ? 10.638 8.438 -7.051 1.00 90.19 84 GLN A O 1
ATOM 629 N N . ILE A 1 85 ? 9.237 9.953 -6.147 1.00 92.44 85 ILE A N 1
ATOM 630 C CA . ILE A 1 85 ? 8.652 9.080 -5.121 1.00 92.44 85 ILE A CA 1
ATOM 631 C C . ILE A 1 85 ? 7.176 8.812 -5.421 1.00 92.44 85 ILE A C 1
ATOM 633 O O . ILE A 1 85 ? 6.389 9.720 -5.691 1.00 92.44 85 ILE A O 1
ATOM 637 N N . PHE A 1 86 ? 6.781 7.547 -5.319 1.00 93.06 86 PHE A N 1
ATOM 638 C CA . PHE A 1 86 ? 5.390 7.120 -5.289 1.00 93.06 86 PHE A CA 1
ATOM 639 C C . PHE A 1 86 ? 4.836 7.277 -3.873 1.00 93.06 86 PHE A C 1
ATOM 641 O O . PHE A 1 86 ? 5.271 6.597 -2.948 1.00 93.06 86 PHE A O 1
ATOM 648 N N . ASN A 1 87 ? 3.844 8.147 -3.714 1.00 92.69 87 ASN A N 1
ATOM 649 C CA . ASN A 1 87 ? 3.075 8.290 -2.486 1.00 92.69 87 ASN A CA 1
ATOM 650 C C . ASN A 1 87 ? 1.782 7.481 -2.614 1.00 92.69 87 ASN A C 1
ATOM 652 O O . ASN A 1 87 ? 0.949 7.748 -3.483 1.00 92.69 87 ASN A O 1
ATOM 656 N N . VAL A 1 88 ? 1.625 6.478 -1.758 1.00 91.31 88 VAL A N 1
ATOM 657 C CA . VAL A 1 88 ? 0.479 5.571 -1.737 1.00 91.31 88 VAL A CA 1
ATOM 658 C C . VAL A 1 88 ? -0.341 5.854 -0.490 1.00 91.31 88 VAL A C 1
ATOM 660 O O . VAL A 1 88 ? 0.055 5.502 0.616 1.00 91.31 88 VAL A O 1
ATOM 663 N N . TYR A 1 89 ? -1.487 6.497 -0.662 1.00 89.25 89 TYR A N 1
ATOM 664 C CA . TYR A 1 89 ? -2.403 6.817 0.425 1.00 89.25 89 TYR A CA 1
ATOM 665 C C . TYR A 1 89 ? -3.423 5.702 0.579 1.00 89.25 89 TYR A C 1
ATOM 667 O O . TYR A 1 89 ? -4.085 5.346 -0.395 1.00 89.25 89 TYR A O 1
ATOM 675 N N . VAL A 1 90 ? -3.567 5.169 1.789 1.00 86.44 90 VAL A N 1
ATOM 676 C CA . VAL A 1 90 ? -4.450 4.034 2.071 1.00 86.44 90 VAL A CA 1
ATOM 677 C C . VAL A 1 90 ? -5.337 4.324 3.267 1.00 86.44 90 VAL A C 1
ATOM 679 O O . VAL A 1 90 ? -4.901 4.884 4.273 1.00 86.44 90 VAL A O 1
ATOM 682 N N . THR A 1 91 ? -6.596 3.919 3.162 1.00 81.69 91 THR A N 1
ATOM 683 C CA . THR A 1 91 ? -7.559 3.943 4.262 1.00 81.69 91 THR A CA 1
ATOM 684 C C . THR A 1 91 ? -8.448 2.704 4.232 1.00 81.69 91 THR A C 1
ATOM 686 O O . THR A 1 91 ? -8.550 2.015 3.212 1.00 81.69 91 THR A O 1
ATOM 689 N N . ALA A 1 92 ? -9.078 2.406 5.362 1.00 76.69 92 ALA A N 1
ATOM 690 C CA . ALA A 1 92 ? -10.005 1.300 5.517 1.00 76.69 92 ALA A CA 1
ATOM 691 C C . ALA A 1 92 ? -11.255 1.784 6.256 1.00 76.69 92 ALA A C 1
ATOM 693 O O . ALA A 1 92 ? -11.155 2.466 7.267 1.00 76.69 92 ALA A O 1
ATOM 694 N N . LEU A 1 93 ? -12.438 1.422 5.775 1.00 70.75 93 LEU A N 1
ATOM 695 C CA . LEU A 1 93 ? -13.706 1.762 6.417 1.00 70.75 93 LEU A CA 1
ATOM 696 C C . LEU A 1 93 ? -14.328 0.515 7.042 1.00 70.75 93 LEU A C 1
ATOM 698 O O . LEU A 1 93 ? -14.258 -0.570 6.453 1.00 70.75 93 LEU A O 1
ATOM 702 N N . ASN A 1 94 ? -14.921 0.675 8.229 1.00 66.00 94 ASN A N 1
ATOM 703 C CA . ASN A 1 94 ? -15.794 -0.336 8.815 1.00 66.00 94 ASN A CA 1
ATOM 704 C C . ASN A 1 94 ? -17.197 -0.063 8.328 1.00 66.00 94 ASN A C 1
ATOM 706 O O . ASN A 1 94 ? -17.733 1.020 8.565 1.00 66.00 94 ASN A O 1
ATOM 710 N N . ILE A 1 95 ? -17.795 -1.062 7.704 1.00 62.19 95 ILE A N 1
ATOM 711 C CA . ILE A 1 95 ? -19.215 -1.015 7.406 1.00 62.19 95 ILE A CA 1
ATOM 712 C C . ILE A 1 95 ? -19.891 -1.833 8.497 1.00 62.19 95 ILE A C 1
ATOM 714 O O . ILE A 1 95 ? -19.850 -3.064 8.456 1.00 62.19 95 ILE A O 1
ATOM 718 N N . GLN A 1 96 ? -20.459 -1.147 9.490 1.00 59.75 96 GLN A N 1
ATOM 719 C CA . GLN A 1 96 ? -21.362 -1.777 10.446 1.00 59.75 96 GLN A CA 1
ATOM 720 C C . GLN A 1 96 ? -22.778 -1.646 9.903 1.00 59.75 96 GLN A C 1
ATOM 722 O O . GLN A 1 96 ? -23.163 -0.614 9.355 1.00 59.75 96 GLN A O 1
ATOM 727 N N . ASN A 1 97 ? -23.569 -2.699 10.043 1.00 57.69 97 ASN A N 1
ATOM 728 C CA . ASN A 1 97 ? -24.997 -2.610 9.794 1.00 57.69 97 ASN A CA 1
ATOM 729 C C . ASN A 1 97 ? -25.744 -2.737 11.127 1.00 57.69 97 ASN A C 1
ATOM 731 O O . ASN A 1 97 ? -25.184 -3.083 12.162 1.00 57.69 97 ASN A O 1
ATOM 735 N N . LYS A 1 98 ? -27.041 -2.450 11.104 1.00 59.00 98 LYS A N 1
ATOM 736 C CA . LYS A 1 98 ? -27.945 -2.622 12.252 1.00 59.00 98 LYS A CA 1
ATOM 737 C C . LYS A 1 98 ? -27.976 -4.050 12.830 1.00 59.00 98 LYS A C 1
ATOM 739 O O . LYS A 1 98 ? -28.427 -4.220 13.958 1.00 59.00 98 LYS A O 1
ATOM 744 N N . ASP A 1 99 ? -27.498 -5.042 12.078 1.00 56.75 99 ASP A N 1
ATOM 745 C CA . ASP A 1 99 ? -27.387 -6.441 12.497 1.00 56.75 99 ASP A CA 1
ATOM 746 C C . ASP A 1 99 ? -25.997 -6.770 13.088 1.00 56.75 99 ASP A C 1
ATOM 748 O O . ASP A 1 99 ? -25.817 -7.860 13.636 1.00 56.75 99 ASP A O 1
ATOM 752 N N . SER A 1 100 ? -25.033 -5.835 13.043 1.00 54.38 100 SER A N 1
ATOM 753 C CA . SER A 1 100 ? -23.722 -5.925 13.698 1.00 54.38 100 SER A CA 1
ATOM 754 C C . SER A 1 100 ? -23.903 -5.829 15.217 1.00 54.38 100 SER A C 1
ATOM 756 O O . SER A 1 100 ? -23.661 -4.806 15.858 1.00 54.38 100 SER A O 1
ATOM 758 N N . LEU A 1 101 ? -24.381 -6.916 15.816 1.00 49.84 101 LEU A N 1
ATOM 759 C CA . LEU A 1 101 ? -24.509 -7.091 17.256 1.00 49.84 101 LEU A CA 1
ATOM 760 C C . LEU A 1 101 ? -23.115 -7.005 17.882 1.00 49.84 101 LEU A C 1
ATOM 762 O O . LEU A 1 101 ? -22.341 -7.942 17.722 1.00 49.84 101 LEU A O 1
ATOM 766 N N . VAL A 1 102 ? -22.810 -5.885 18.555 1.00 49.31 102 VAL A N 1
ATOM 767 C CA . VAL A 1 102 ? -21.669 -5.646 19.470 1.00 49.31 102 VAL A CA 1
ATOM 768 C C . VAL A 1 102 ? -20.601 -6.740 19.367 1.00 49.31 102 VAL A C 1
ATOM 770 O O . VAL A 1 102 ? -20.537 -7.657 20.190 1.00 49.31 102 VAL A O 1
ATOM 773 N N . ALA A 1 103 ? -19.801 -6.696 18.301 1.00 47.22 103 ALA A N 1
ATOM 774 C CA . ALA A 1 103 ? -18.783 -7.707 18.082 1.00 47.22 103 ALA A CA 1
ATOM 775 C C . ALA A 1 103 ? -17.723 -7.562 19.181 1.00 47.22 103 ALA A C 1
ATOM 777 O O . ALA A 1 103 ? -17.012 -6.560 19.241 1.00 47.22 103 ALA A O 1
ATOM 778 N N . ASN A 1 104 ? -17.608 -8.552 20.069 1.00 43.84 104 ASN A N 1
ATOM 779 C CA . ASN A 1 104 ? -16.449 -8.650 20.950 1.00 43.84 104 ASN A CA 1
ATOM 780 C C . ASN A 1 104 ? -15.210 -8.865 20.069 1.00 43.84 104 ASN A C 1
ATOM 782 O O . ASN A 1 104 ? -15.047 -9.927 19.467 1.00 43.84 104 ASN A O 1
ATOM 786 N N . CYS A 1 105 ? -14.345 -7.854 19.980 1.00 54.16 105 CYS A N 1
ATOM 787 C CA . CYS A 1 105 ? -13.047 -7.959 19.319 1.00 54.16 105 CYS A CA 1
ATOM 788 C C . CYS A 1 105 ? -12.175 -8.995 20.036 1.00 54.16 105 CYS A C 1
ATOM 790 O O . CYS A 1 105 ? -11.467 -8.660 20.984 1.00 54.16 105 CYS A O 1
ATOM 792 N N . PHE A 1 106 ? -12.173 -10.243 19.573 1.00 51.97 106 PHE A N 1
ATOM 793 C CA . PHE A 1 106 ? -11.179 -11.215 20.035 1.00 51.97 106 PHE A CA 1
ATOM 794 C C . PHE A 1 106 ? -9.794 -10.951 19.429 1.00 51.97 106 PHE A C 1
ATOM 796 O O . PHE A 1 106 ? -8.784 -11.230 20.069 1.00 51.97 106 PHE A O 1
ATOM 803 N N . ALA A 1 107 ? -9.733 -10.382 18.221 1.00 61.06 107 ALA A N 1
ATOM 804 C CA . ALA A 1 107 ? -8.490 -9.991 17.567 1.00 61.06 107 ALA A CA 1
ATOM 805 C C . ALA A 1 107 ? -8.721 -8.827 16.598 1.00 61.06 107 ALA A C 1
ATOM 807 O O . ALA A 1 107 ? -9.800 -8.705 16.015 1.00 61.06 107 ALA A O 1
ATOM 808 N N . MET A 1 108 ? -7.690 -7.997 16.409 1.00 67.62 108 MET A N 1
ATOM 809 C CA . MET A 1 108 ? -7.693 -7.013 15.332 1.00 67.62 108 MET A CA 1
ATOM 810 C C . MET A 1 108 ? -7.615 -7.741 13.984 1.00 67.62 108 MET A C 1
ATOM 812 O O . MET A 1 108 ? -6.752 -8.601 13.797 1.00 67.62 108 MET A O 1
ATOM 816 N N . PRO A 1 109 ? -8.501 -7.417 13.045 1.00 72.06 109 PRO A N 1
ATOM 817 C CA . PRO A 1 109 ? -8.530 -8.064 11.749 1.00 72.06 109 PRO A CA 1
ATOM 818 C C . PRO A 1 109 ? -7.425 -7.555 10.840 1.00 72.06 109 PRO A C 1
ATOM 820 O O . PRO A 1 109 ? -7.164 -6.354 10.738 1.00 72.06 109 PRO A O 1
ATOM 823 N N . MET A 1 110 ? -6.826 -8.508 10.139 1.00 82.06 110 MET A N 1
ATOM 824 C CA . MET A 1 110 ? -5.760 -8.270 9.187 1.00 82.06 110 MET A CA 1
ATOM 825 C C . MET A 1 110 ? -6.337 -8.143 7.778 1.00 82.06 110 MET A C 1
ATOM 827 O O . MET A 1 110 ? -7.127 -8.975 7.334 1.00 82.06 110 MET A O 1
ATOM 831 N N . VAL A 1 111 ? -5.923 -7.098 7.074 1.00 84.62 111 VAL A N 1
ATOM 832 C CA . VAL A 1 111 ? -6.387 -6.757 5.733 1.00 84.62 111 VAL A CA 1
ATOM 833 C C . VAL A 1 111 ? -5.197 -6.753 4.794 1.00 84.62 111 VAL A C 1
ATOM 835 O O . VAL A 1 111 ? -4.206 -6.077 5.068 1.00 84.62 111 VAL A O 1
ATOM 838 N N . THR A 1 112 ? -5.310 -7.473 3.680 1.00 89.06 112 THR A N 1
ATOM 839 C CA . THR A 1 112 ? -4.298 -7.484 2.620 1.00 89.06 112 THR A CA 1
ATOM 840 C C . THR A 1 112 ? -4.833 -6.793 1.371 1.00 89.06 112 THR A C 1
ATOM 842 O O . THR A 1 112 ? -5.965 -7.038 0.950 1.00 89.06 112 THR A O 1
ATOM 845 N N . LYS A 1 113 ? -4.022 -5.917 0.777 1.00 88.00 113 LYS A N 1
ATOM 846 C CA . LYS A 1 113 ? -4.352 -5.154 -0.425 1.00 88.00 113 LYS A CA 1
ATOM 847 C C . LYS A 1 113 ? -3.154 -5.105 -1.366 1.00 88.00 113 LYS A C 1
ATOM 849 O O . LYS A 1 113 ? -2.074 -4.665 -0.978 1.00 88.00 113 LYS A O 1
ATOM 854 N N . ASP A 1 114 ? -3.398 -5.477 -2.615 1.00 90.50 114 ASP A N 1
ATOM 855 C CA . ASP A 1 114 ? -2.445 -5.334 -3.711 1.00 90.50 114 ASP A CA 1
ATOM 856 C C . ASP A 1 114 ? -2.714 -4.030 -4.466 1.00 90.50 114 ASP A C 1
ATOM 858 O O . ASP A 1 114 ? -3.849 -3.759 -4.867 1.00 90.50 114 ASP A O 1
ATOM 862 N N . ILE A 1 115 ? -1.665 -3.240 -4.683 1.00 89.75 115 ILE A N 1
ATOM 863 C CA . ILE A 1 115 ? -1.703 -1.962 -5.394 1.00 89.75 115 ILE A CA 1
ATOM 864 C C . ILE A 1 115 ? -0.654 -1.999 -6.502 1.00 89.75 115 ILE A C 1
ATOM 866 O O . ILE A 1 115 ? 0.538 -2.173 -6.247 1.00 89.75 115 ILE A O 1
ATOM 870 N N . VAL A 1 116 ? -1.085 -1.830 -7.749 1.00 90.06 116 VAL A N 1
ATOM 871 C CA . VAL A 1 116 ? -0.171 -1.766 -8.897 1.00 90.06 116 VAL A CA 1
ATOM 872 C C . VAL A 1 116 ? 0.394 -0.350 -8.994 1.00 90.06 116 VAL A C 1
ATOM 874 O O . VAL A 1 116 ? -0.360 0.600 -9.185 1.00 90.06 116 VAL A O 1
ATOM 877 N N . LEU A 1 117 ? 1.715 -0.207 -8.865 1.00 89.25 117 LEU A N 1
ATOM 878 C CA . LEU A 1 117 ? 2.390 1.098 -8.890 1.00 89.25 117 LEU A CA 1
ATOM 879 C C . LEU A 1 117 ? 2.703 1.569 -10.314 1.00 89.25 117 LEU A C 1
ATOM 881 O O . LEU A 1 117 ? 2.696 2.765 -10.593 1.00 89.25 117 LEU A O 1
ATOM 885 N N . GLY A 1 118 ? 2.975 0.630 -11.220 1.00 85.50 118 GLY A N 1
ATOM 886 C CA . GLY A 1 118 ? 3.323 0.928 -12.604 1.00 85.50 118 GLY A CA 1
ATOM 887 C C . GLY A 1 118 ? 4.101 -0.200 -13.269 1.00 85.50 118 GLY A C 1
ATOM 888 O O . GLY A 1 118 ? 4.413 -1.216 -12.645 1.00 85.50 118 GLY A O 1
ATOM 889 N N . GLN A 1 119 ? 4.399 -0.021 -14.556 1.00 83.94 119 GLN A N 1
ATOM 890 C CA . GLN A 1 119 ? 5.243 -0.946 -15.313 1.00 83.94 119 GLN A CA 1
ATOM 891 C C . GLN A 1 119 ? 6.720 -0.776 -14.945 1.00 83.94 119 GLN A C 1
ATOM 893 O O . GLN A 1 119 ? 7.163 0.326 -14.629 1.00 83.94 119 GLN A O 1
ATOM 898 N N . GLY A 1 120 ? 7.485 -1.862 -15.054 1.00 81.12 120 GLY A N 1
ATOM 899 C CA . GLY A 1 120 ? 8.916 -1.857 -14.755 1.00 81.12 120 GLY A CA 1
ATOM 900 C C . GLY A 1 120 ? 9.227 -1.946 -13.260 1.00 81.12 120 GLY A C 1
ATOM 901 O O . GLY A 1 120 ? 8.327 -2.025 -12.418 1.00 81.12 120 GLY A O 1
ATOM 902 N N . TYR A 1 121 ? 10.522 -2.015 -12.951 1.00 83.44 121 TYR A N 1
ATOM 903 C CA . TYR A 1 121 ? 11.025 -2.116 -11.585 1.00 83.44 121 TYR A CA 1
ATOM 904 C C . TYR A 1 121 ? 10.985 -0.746 -10.905 1.00 83.44 121 TYR A C 1
ATOM 906 O O . TYR A 1 121 ? 11.607 0.205 -11.380 1.00 83.44 121 TYR A O 1
ATOM 914 N N . ILE A 1 122 ? 10.263 -0.659 -9.790 1.00 84.88 122 ILE A N 1
ATOM 915 C CA . ILE A 1 122 ? 10.246 0.509 -8.914 1.00 84.88 122 ILE A CA 1
ATOM 916 C C . ILE A 1 122 ? 10.923 0.091 -7.606 1.00 84.88 122 ILE A C 1
ATOM 918 O O . ILE A 1 122 ? 10.402 -0.793 -6.924 1.00 84.88 122 ILE A O 1
ATOM 922 N N . PRO A 1 123 ? 12.070 0.694 -7.255 1.00 84.81 123 PRO A N 1
ATOM 923 C CA . PRO A 1 123 ? 12.779 0.351 -6.034 1.00 84.81 123 PRO A CA 1
ATOM 924 C C . PRO A 1 123 ? 12.001 0.808 -4.796 1.00 84.81 123 PRO A C 1
ATOM 926 O O . PRO A 1 123 ? 11.318 1.835 -4.804 1.00 84.81 123 PRO A O 1
ATOM 929 N N . ASN A 1 124 ? 12.109 0.041 -3.717 1.00 85.06 124 ASN A N 1
ATOM 930 C CA . ASN A 1 124 ? 11.236 0.180 -2.550 1.00 85.06 124 ASN A CA 1
ATOM 931 C C . ASN A 1 124 ? 11.436 1.519 -1.830 1.00 85.06 124 ASN A C 1
ATOM 933 O O . ASN A 1 124 ? 10.484 2.094 -1.313 1.00 85.06 124 ASN A O 1
ATOM 937 N N . GLU A 1 125 ? 12.662 2.048 -1.833 1.00 85.50 125 GLU A N 1
ATOM 938 C CA . GLU A 1 125 ? 12.999 3.360 -1.277 1.00 85.50 125 GLU A CA 1
ATOM 939 C C . GLU A 1 125 ? 12.322 4.527 -2.012 1.00 85.50 125 GLU A C 1
ATOM 941 O O . GLU A 1 125 ? 12.278 5.640 -1.494 1.00 85.50 125 GLU A O 1
ATOM 946 N N . LYS A 1 126 ? 11.770 4.284 -3.208 1.00 89.56 126 LYS A N 1
ATOM 947 C CA . LYS A 1 126 ? 10.978 5.255 -3.972 1.00 89.56 126 LYS A CA 1
ATOM 948 C C . LYS A 1 126 ? 9.479 5.117 -3.734 1.00 89.56 126 LYS A C 1
ATOM 950 O O . LYS A 1 126 ? 8.696 5.710 -4.471 1.00 89.56 126 LYS A O 1
ATOM 955 N N . VAL A 1 127 ? 9.063 4.361 -2.722 1.00 91.06 127 VAL A N 1
ATOM 956 C CA . VAL A 1 127 ? 7.657 4.170 -2.373 1.00 91.06 127 VAL A CA 1
ATOM 957 C C . VAL A 1 127 ? 7.442 4.548 -0.912 1.00 91.06 127 VAL A C 1
ATOM 959 O O . VAL A 1 127 ? 8.104 4.031 -0.016 1.00 91.06 127 VAL A O 1
ATOM 962 N N . LEU A 1 128 ? 6.485 5.438 -0.669 1.00 92.75 128 LEU A N 1
ATOM 963 C CA . LEU A 1 128 ? 6.038 5.834 0.660 1.00 92.75 128 LEU A CA 1
ATOM 964 C C . LEU A 1 128 ? 4.555 5.528 0.806 1.00 92.75 128 LEU A C 1
ATOM 966 O O . LEU A 1 128 ? 3.735 5.950 -0.009 1.00 92.75 128 LEU A O 1
ATOM 970 N N . VAL A 1 129 ? 4.210 4.796 1.857 1.00 90.56 129 VAL A N 1
ATOM 971 C CA . VAL A 1 129 ? 2.835 4.404 2.160 1.00 90.56 129 VAL A CA 1
ATOM 972 C C . VAL A 1 129 ? 2.337 5.242 3.322 1.00 90.56 129 VAL A C 1
ATOM 974 O O . VAL A 1 129 ? 2.928 5.219 4.398 1.00 90.56 129 VAL A O 1
ATOM 977 N N . HIS A 1 130 ? 1.243 5.961 3.105 1.00 88.50 130 HIS A N 1
ATOM 978 C CA . HIS A 1 130 ? 0.622 6.863 4.067 1.00 88.50 130 HIS A CA 1
ATOM 979 C C . HIS A 1 130 ? -0.739 6.310 4.472 1.00 88.50 130 HIS A C 1
ATOM 981 O O . HIS A 1 130 ? -1.632 6.180 3.631 1.00 88.50 130 HIS A O 1
ATOM 987 N N . PHE A 1 131 ? -0.937 6.022 5.756 1.00 83.75 131 PHE A N 1
ATOM 988 C CA . PHE A 1 131 ? -2.261 5.654 6.253 1.00 83.75 131 PHE A CA 1
ATOM 989 C C . PHE A 1 131 ? -3.048 6.904 6.635 1.00 83.75 131 PHE A C 1
ATOM 991 O O . PHE A 1 131 ? -2.692 7.612 7.580 1.00 83.75 131 PHE A O 1
ATOM 998 N N . ILE A 1 132 ? -4.127 7.173 5.898 1.00 80.19 132 ILE A N 1
ATOM 999 C CA . ILE A 1 132 ? -4.962 8.364 6.091 1.00 80.19 132 ILE A CA 1
ATOM 1000 C C . ILE A 1 132 ? -5.502 8.378 7.522 1.00 80.19 132 ILE A C 1
ATOM 1002 O O . ILE A 1 132 ? -5.980 7.360 8.015 1.00 80.19 132 ILE A O 1
ATOM 1006 N N . GLY A 1 133 ? -5.430 9.543 8.170 1.00 72.31 133 GLY A N 1
ATOM 1007 C CA . GLY A 1 133 ? -5.870 9.735 9.554 1.00 72.31 133 GLY A CA 1
ATOM 1008 C C . GLY A 1 133 ? -4.878 9.246 10.611 1.00 72.31 133 GLY A C 1
ATOM 1009 O O . GLY A 1 133 ? -5.194 9.249 11.797 1.00 72.31 133 GLY A O 1
ATOM 1010 N N . THR A 1 134 ? -3.667 8.869 10.201 1.00 71.19 134 THR A N 1
ATOM 1011 C CA . THR A 1 134 ? -2.554 8.561 11.102 1.00 71.19 134 THR A CA 1
ATOM 1012 C C . THR A 1 134 ? -1.293 9.304 10.663 1.00 71.19 134 THR A C 1
ATOM 1014 O O . THR A 1 134 ? -1.193 9.752 9.524 1.00 71.19 134 THR A O 1
ATOM 1017 N N . ASN A 1 135 ? -0.300 9.383 11.551 1.00 72.88 135 ASN A N 1
ATOM 1018 C CA . ASN A 1 135 ? 1.049 9.848 11.206 1.00 72.88 135 ASN A CA 1
ATOM 1019 C C . ASN A 1 135 ? 1.978 8.686 10.803 1.00 72.88 135 ASN A C 1
ATOM 1021 O O . ASN A 1 135 ? 3.198 8.840 10.803 1.00 72.88 135 ASN A O 1
ATOM 1025 N N . VAL A 1 136 ? 1.422 7.501 10.529 1.00 73.62 136 VAL A N 1
ATOM 1026 C CA . VAL A 1 136 ? 2.205 6.316 10.177 1.00 73.62 136 VAL A CA 1
ATOM 1027 C C . VAL A 1 136 ? 2.557 6.381 8.696 1.00 73.62 136 VAL A C 1
ATOM 1029 O O . VAL A 1 136 ? 1.684 6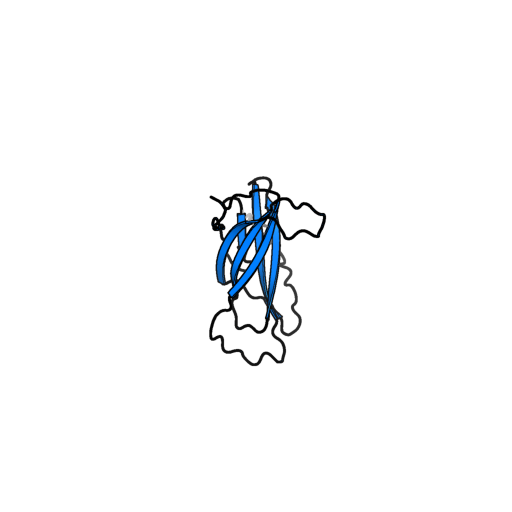.289 7.831 1.00 73.62 136 VAL A O 1
ATOM 1032 N N . VAL A 1 137 ? 3.856 6.502 8.427 1.00 83.12 137 VAL A N 1
ATOM 1033 C CA . VAL A 1 137 ? 4.441 6.382 7.090 1.00 83.12 137 VAL A CA 1
ATOM 1034 C C . VAL A 1 137 ? 5.297 5.124 7.054 1.00 83.12 137 VAL A C 1
ATOM 1036 O O . VAL A 1 137 ? 6.109 4.899 7.952 1.00 83.12 137 VAL A O 1
ATOM 1039 N N . MET A 1 138 ? 5.114 4.295 6.029 1.00 85.00 138 MET A N 1
ATOM 1040 C CA . MET A 1 138 ? 5.885 3.067 5.846 1.00 85.00 138 MET A CA 1
ATOM 1041 C C . MET A 1 138 ? 6.669 3.094 4.539 1.00 85.00 138 MET A C 1
ATOM 1043 O O . MET A 1 138 ? 6.126 3.425 3.486 1.00 85.00 138 MET A O 1
ATOM 1047 N N . THR A 1 139 ? 7.925 2.662 4.604 1.00 87.88 139 THR A N 1
ATOM 1048 C CA . THR A 1 139 ? 8.720 2.319 3.422 1.00 87.88 139 THR A CA 1
ATOM 1049 C C . THR A 1 139 ? 8.597 0.814 3.178 1.00 87.88 139 THR A C 1
ATOM 1051 O O . THR A 1 139 ? 8.829 0.038 4.113 1.00 87.88 139 THR A O 1
ATOM 1054 N N . PRO A 1 140 ? 8.213 0.366 1.971 1.00 86.62 140 PRO A N 1
ATOM 1055 C CA . PRO A 1 140 ? 8.121 -1.054 1.675 1.00 86.62 140 PRO A CA 1
ATOM 1056 C C . PRO A 1 140 ? 9.473 -1.766 1.752 1.00 86.62 140 PRO A C 1
ATOM 1058 O O . PRO A 1 140 ? 10.526 -1.180 1.508 1.00 86.62 140 PRO A O 1
ATOM 1061 N N . GLN A 1 141 ? 9.434 -3.060 2.050 1.00 86.94 141 GLN A N 1
ATOM 1062 C CA . GLN A 1 141 ? 10.589 -3.950 1.948 1.00 86.94 141 GLN A CA 1
ATOM 1063 C C . GLN A 1 141 ? 10.582 -4.709 0.615 1.00 86.94 141 GLN A C 1
ATOM 1065 O O . GLN A 1 141 ? 9.545 -4.819 -0.051 1.00 86.94 141 GLN A O 1
ATOM 1070 N N . ALA A 1 142 ? 11.746 -5.234 0.226 1.00 81.19 142 ALA A N 1
ATOM 1071 C CA . ALA A 1 142 ? 11.867 -6.075 -0.959 1.00 81.19 142 ALA A CA 1
ATOM 1072 C C . ALA A 1 142 ? 11.200 -7.417 -0.665 1.00 81.19 142 ALA A C 1
ATOM 1074 O O . ALA A 1 142 ? 11.573 -8.097 0.293 1.00 81.19 142 ALA A O 1
ATOM 1075 N N . GLY A 1 143 ? 10.217 -7.797 -1.473 1.00 73.50 143 GLY A N 1
ATOM 1076 C CA . GLY A 1 143 ? 9.619 -9.117 -1.382 1.00 73.50 143 GLY A CA 1
ATOM 1077 C C . GLY A 1 143 ? 10.545 -10.219 -1.925 1.00 73.50 143 GLY A C 1
ATOM 1078 O O . GLY A 1 143 ? 11.428 -9.937 -2.745 1.00 73.50 143 GLY A O 1
ATOM 1079 N N . PRO A 1 144 ? 10.357 -11.491 -1.517 1.00 62.53 144 PRO A N 1
ATOM 1080 C CA . PRO A 1 144 ? 11.040 -12.632 -2.127 1.00 62.53 144 PRO A CA 1
ATOM 1081 C C . PRO A 1 144 ? 10.768 -12.665 -3.640 1.00 62.53 144 PRO A C 1
ATOM 1083 O O . PRO A 1 144 ? 9.655 -12.954 -4.072 1.00 62.53 144 PRO A O 1
ATOM 1086 N N . GLY A 1 145 ? 11.780 -12.322 -4.440 1.00 58.69 145 GLY A N 1
ATOM 1087 C CA . GLY A 1 145 ? 11.675 -12.213 -5.902 1.00 58.69 145 GLY A CA 1
ATOM 1088 C C . GLY A 1 145 ? 12.350 -10.985 -6.521 1.00 58.69 145 GLY A C 1
ATOM 1089 O O . GLY A 1 145 ? 12.349 -10.866 -7.741 1.00 58.69 145 GLY A O 1
ATOM 1090 N N . LEU A 1 146 ? 12.920 -10.089 -5.708 1.00 52.66 146 LEU A N 1
ATOM 1091 C CA . LEU A 1 146 ? 13.636 -8.884 -6.158 1.00 52.66 146 LEU A CA 1
ATOM 1092 C C . LEU A 1 146 ? 15.176 -8.965 -6.022 1.00 52.66 146 LEU A C 1
ATOM 1094 O O . LEU A 1 146 ? 15.827 -7.924 -6.015 1.00 52.66 146 LEU A O 1
ATOM 1098 N N . ASN A 1 147 ? 15.754 -10.169 -5.902 1.00 46.09 147 ASN A N 1
ATOM 1099 C CA . ASN A 1 147 ? 17.215 -10.366 -5.857 1.00 46.09 147 ASN A CA 1
ATOM 1100 C C . ASN A 1 147 ? 17.825 -10.524 -7.250 1.00 46.09 147 ASN A C 1
ATOM 1102 O O . ASN A 1 147 ? 17.240 -11.293 -8.046 1.00 46.09 147 ASN A O 1
#